Protein AF-A0A2Z6N213-F1 (afdb_monomer)

Organism: Trifolium subterraneum (NCBI:txid3900)

Secondary structure (DSSP, 8-state):
-------------EEEEEEEEEEEEEEEETTTTEEEEEEEEEEEEEEEETTEEEEEEEEEEEEE-

Sequence (65 aa):
MLQRMTRRSAAKRKRKTWNRRDCSTVMTDEEYATRFLVLVRMAATTTKMRGRGSCRVSVSEKGGS

pLDDT: mean 71.79, std 13.69, range [42.91, 88.25]

Mean predicted aligned error: 12.78 Å

Radius of gyration: 21.42 Å; Cα contacts (8 Å, |Δi|>4): 105; chains: 1; bounding box: 34×31×67 Å

Nearest PDB structures (foldseek):
  6bp6-assembly1_B  TM=5.329E-01  e=1.410E-01  Homo sapiens
  8s9i-assembly1_A  TM=5.159E-01  e=5.643E-01  Tequatrovirus
  8f2u-assembly1_J  TM=6.503E-01  e=1.852E+00  Homo sapiens
  8esd-assembly1_S  TM=4.698E-01  e=1.092E+00  Homo sapiens
  8p0w-assembly1_G  TM=5.234E-01  e=2.412E+00  Homo sapiens

Solvent-accessible surface area (backbone atoms only — not comparable to full-atom values): 4178 Å² total; per-residue (Å²): 136,82,84,79,79,74,77,77,74,80,70,85,69,57,71,46,76,80,46,78,50,81,47,77,46,80,45,72,42,80,93,74,75,42,70,33,47,42,38,40,38,39,39,38,35,37,39,55,48,94,98,49,75,49,78,47,78,46,79,48,76,49,84,43,125

Structure (mmCIF, N/CA/C/O backbone):
data_AF-A0A2Z6N213-F1
#
_entry.id   AF-A0A2Z6N213-F1
#
loop_
_atom_site.group_PDB
_atom_site.id
_atom_site.type_symbol
_atom_site.label_atom_id
_atom_site.label_alt_id
_atom_site.label_comp_id
_atom_site.label_asym_id
_atom_site.label_entity_id
_atom_site.label_seq_id
_atom_site.pdbx_PDB_ins_code
_atom_site.Cartn_x
_atom_site.Cartn_y
_atom_site.Cartn_z
_atom_site.occupancy
_atom_site.B_iso_or_equiv
_atom_site.auth_seq_id
_atom_site.auth_comp_id
_atom_site.auth_asym_id
_atom_site.auth_atom_id
_atom_site.pdbx_PDB_model_num
ATOM 1 N N . MET A 1 1 ? -5.472 -27.378 49.741 1.00 43.72 1 MET A N 1
ATOM 2 C CA . MET A 1 1 ? -5.572 -26.014 49.174 1.00 43.72 1 MET A CA 1
ATOM 3 C C . MET A 1 1 ? -5.335 -26.090 47.672 1.00 43.72 1 MET A C 1
ATOM 5 O O . MET A 1 1 ? -4.204 -26.289 47.259 1.00 43.72 1 MET A O 1
ATOM 9 N N . LEU A 1 2 ? -6.386 -26.001 46.854 1.00 43.16 2 LEU A N 1
ATOM 10 C CA . LEU A 1 2 ? -6.249 -25.954 45.394 1.00 43.16 2 LEU A CA 1
ATOM 11 C C . LEU A 1 2 ? -6.108 -24.489 44.971 1.00 43.16 2 LEU A C 1
ATOM 13 O O . LEU A 1 2 ? -7.018 -23.688 45.189 1.00 43.16 2 LEU A O 1
ATOM 17 N N . GLN A 1 3 ? -4.948 -24.133 44.415 1.00 47.91 3 GLN A N 1
ATOM 18 C CA . GLN A 1 3 ? -4.693 -22.799 43.880 1.00 47.91 3 GLN A CA 1
ATOM 19 C C . GLN A 1 3 ? -5.699 -22.506 42.765 1.00 47.91 3 GLN A C 1
ATOM 21 O O . GLN A 1 3 ? -5.734 -23.154 41.719 1.00 47.91 3 GLN A O 1
ATOM 26 N N . ARG A 1 4 ? -6.555 -21.520 43.021 1.00 54.62 4 ARG A N 1
ATOM 27 C CA . ARG A 1 4 ? -7.575 -21.035 42.097 1.00 54.62 4 ARG A CA 1
ATOM 28 C C . ARG A 1 4 ? -6.870 -20.363 40.917 1.00 54.62 4 ARG A C 1
ATOM 30 O O . ARG A 1 4 ? -6.499 -19.197 41.005 1.00 54.62 4 ARG A O 1
ATOM 37 N N . MET A 1 5 ? -6.678 -21.089 39.814 1.00 42.91 5 MET A N 1
ATOM 38 C CA . MET A 1 5 ? -6.246 -20.488 38.552 1.00 42.91 5 MET A CA 1
ATOM 39 C C . MET A 1 5 ? -7.304 -19.476 38.105 1.00 42.91 5 MET A C 1
ATOM 41 O O . MET A 1 5 ? -8.395 -19.834 37.657 1.00 42.91 5 MET A O 1
ATOM 45 N N . THR A 1 6 ? -6.997 -18.189 38.244 1.00 56.53 6 THR A N 1
ATOM 46 C CA . THR A 1 6 ? -7.825 -17.121 37.699 1.00 56.53 6 THR A CA 1
ATOM 47 C C . THR A 1 6 ? -7.714 -17.172 36.180 1.00 56.53 6 THR A C 1
ATOM 49 O O . THR A 1 6 ? -6.708 -16.791 35.581 1.00 56.53 6 THR A O 1
ATOM 52 N N . ARG A 1 7 ? -8.769 -17.682 35.532 1.00 52.44 7 ARG A N 1
ATOM 53 C CA . ARG A 1 7 ? -8.994 -17.518 34.092 1.00 52.44 7 ARG A CA 1
ATOM 54 C C . ARG A 1 7 ? -8.826 -16.033 33.766 1.00 52.44 7 ARG A C 1
ATOM 56 O O . ARG A 1 7 ? -9.687 -15.229 34.114 1.00 52.44 7 ARG A O 1
ATOM 63 N N . ARG A 1 8 ? -7.720 -15.655 33.116 1.00 55.03 8 ARG A N 1
ATOM 64 C CA . ARG A 1 8 ? -7.564 -14.316 32.537 1.00 55.03 8 ARG A CA 1
ATOM 65 C C . ARG A 1 8 ? -8.692 -14.145 31.527 1.00 55.03 8 ARG A C 1
ATOM 67 O O . ARG A 1 8 ? -8.648 -14.733 30.450 1.00 55.03 8 ARG A O 1
ATOM 74 N N . SER A 1 9 ? -9.721 -13.386 31.892 1.00 45.19 9 SER A N 1
ATOM 75 C CA . SER A 1 9 ? -10.810 -13.020 30.996 1.00 45.19 9 SER A CA 1
ATOM 76 C C . SER A 1 9 ? -10.207 -12.469 29.709 1.00 45.19 9 SER A C 1
ATOM 78 O O . SER A 1 9 ? -9.546 -11.428 29.727 1.00 45.19 9 SER A O 1
ATOM 80 N N . ALA A 1 10 ? -10.418 -13.162 28.591 1.00 57.56 10 ALA A N 1
ATOM 81 C CA . ALA A 1 10 ? -10.162 -12.612 27.272 1.00 57.56 10 ALA A CA 1
ATOM 82 C C . ALA A 1 10 ? -11.139 -11.446 27.081 1.00 57.56 10 ALA A C 1
ATOM 84 O O . ALA A 1 10 ? -12.265 -11.616 26.616 1.00 57.56 10 ALA A O 1
ATOM 85 N N . ALA A 1 11 ? -10.745 -10.260 27.550 1.00 60.00 11 ALA A N 1
ATOM 86 C CA . ALA A 1 11 ? -11.521 -9.043 27.402 1.00 60.00 11 ALA A CA 1
ATOM 87 C C . ALA A 1 11 ? -11.912 -8.908 25.927 1.00 60.00 11 ALA A C 1
ATOM 89 O O . ALA A 1 11 ? -11.045 -8.986 25.054 1.00 60.00 11 ALA A O 1
ATOM 90 N N . LYS A 1 12 ? -13.211 -8.732 25.648 1.00 54.00 12 LYS A N 1
ATOM 91 C CA . LYS A 1 12 ? -13.744 -8.524 24.295 1.00 54.00 12 LYS A CA 1
ATOM 92 C C . LYS A 1 12 ? -13.094 -7.270 23.687 1.00 54.00 12 LYS A C 1
ATOM 94 O O . LYS A 1 12 ? -13.598 -6.160 23.843 1.00 54.00 12 LYS A O 1
ATOM 99 N N . ARG A 1 13 ? -11.941 -7.427 23.027 1.00 56.31 13 ARG A N 1
ATOM 100 C CA . ARG A 1 13 ? -11.225 -6.361 22.314 1.00 56.31 13 ARG A CA 1
ATOM 101 C C . ARG A 1 13 ? -12.042 -6.012 21.074 1.00 56.31 13 ARG A C 1
ATOM 103 O O . ARG A 1 13 ? -11.981 -6.723 20.077 1.00 56.31 13 ARG A O 1
ATOM 110 N N . LYS A 1 14 ? -12.805 -4.917 21.121 1.00 62.12 14 LYS A N 1
ATOM 111 C CA . LYS A 1 14 ? -13.441 -4.362 19.920 1.00 62.12 14 LYS A CA 1
ATOM 112 C C . LYS A 1 14 ? -12.344 -3.730 19.055 1.00 62.12 14 LYS A C 1
ATOM 114 O O . LYS A 1 14 ? -11.927 -2.599 19.300 1.00 62.12 14 LYS A O 1
ATOM 119 N N . ARG A 1 15 ? -11.819 -4.502 18.099 1.00 64.19 15 ARG A N 1
ATOM 120 C CA . ARG A 1 15 ? -10.967 -3.996 17.016 1.00 64.19 15 ARG A CA 1
ATOM 121 C C . ARG A 1 15 ? -11.865 -3.277 16.025 1.00 64.19 15 ARG A C 1
ATOM 123 O O . ARG A 1 15 ? -12.818 -3.870 15.532 1.00 64.19 15 ARG A O 1
ATOM 130 N N . LYS A 1 16 ? -11.566 -2.014 15.743 1.00 70.12 16 LYS A N 1
ATOM 131 C CA . LYS A 1 16 ? -12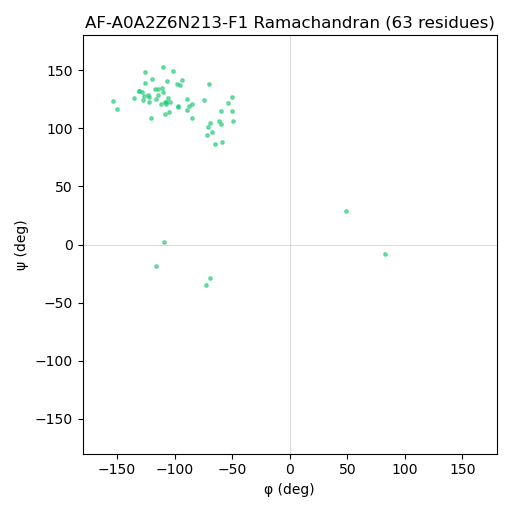.202 -1.293 14.645 1.00 70.12 16 LYS A CA 1
ATOM 132 C C . LYS A 1 16 ? -11.104 -0.807 13.705 1.00 70.12 16 LYS A C 1
ATOM 134 O O . LYS A 1 16 ? -10.121 -0.208 14.146 1.00 70.12 16 LYS A O 1
ATOM 139 N N . THR A 1 17 ? -11.244 -1.142 12.429 1.00 68.31 17 THR A N 1
ATOM 140 C CA . THR A 1 17 ? -10.383 -0.660 11.343 1.00 68.31 17 THR A CA 1
ATOM 141 C C . THR A 1 17 ? -11.014 0.626 10.829 1.00 68.31 17 THR A C 1
ATOM 143 O O . THR A 1 17 ? -12.208 0.630 10.543 1.00 68.31 17 THR A O 1
ATOM 146 N N . TRP A 1 18 ? -10.262 1.726 10.800 1.00 59.25 18 TRP A N 1
ATOM 147 C CA . TRP A 1 18 ? -10.832 3.056 10.519 1.00 59.25 18 TRP A CA 1
ATOM 148 C C . TRP A 1 18 ? -10.315 3.682 9.234 1.00 59.25 18 TRP A C 1
ATOM 150 O O . TRP A 1 18 ? -10.952 4.593 8.730 1.00 59.25 18 TRP A O 1
ATOM 160 N N . ASN A 1 19 ? -9.188 3.210 8.705 1.00 68.06 19 ASN A N 1
ATOM 161 C CA . ASN A 1 19 ? -8.643 3.740 7.466 1.00 68.06 19 ASN A CA 1
ATOM 162 C C . ASN A 1 19 ? -7.879 2.653 6.726 1.00 68.06 19 ASN A C 1
ATOM 164 O O . ASN A 1 19 ? -6.877 2.141 7.232 1.00 68.06 19 ASN A O 1
ATOM 168 N N . ARG A 1 20 ? -8.375 2.321 5.534 1.00 72.88 20 ARG A N 1
ATOM 169 C CA . ARG A 1 20 ? -7.648 1.566 4.521 1.00 72.88 20 ARG A CA 1
ATOM 170 C C . ARG A 1 20 ? -7.375 2.523 3.366 1.00 72.88 20 ARG A C 1
ATOM 172 O O . ARG A 1 20 ? -8.321 3.089 2.826 1.00 72.88 20 ARG A O 1
ATOM 179 N N . ARG A 1 21 ? -6.102 2.730 3.034 1.00 82.06 21 ARG A N 1
ATOM 180 C CA . ARG A 1 21 ? -5.686 3.474 1.841 1.00 82.06 21 ARG A CA 1
ATOM 181 C C . ARG A 1 21 ? -4.793 2.581 1.002 1.00 82.06 21 ARG A C 1
ATOM 183 O O . ARG A 1 21 ? -3.825 2.031 1.522 1.00 82.06 21 ARG A O 1
ATOM 190 N N . ASP A 1 22 ? -5.131 2.474 -0.271 1.00 87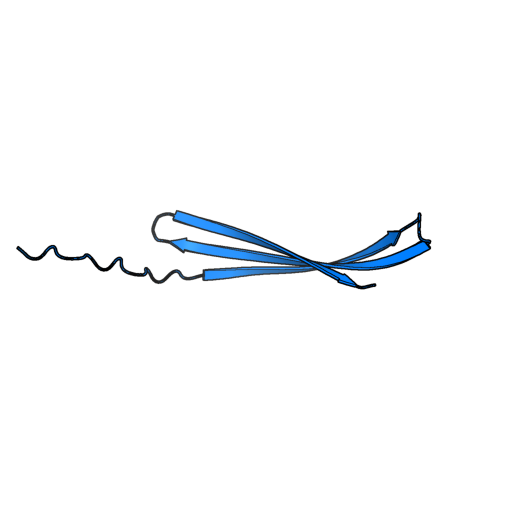.81 22 ASP A N 1
ATOM 191 C CA . ASP A 1 22 ? -4.306 1.816 -1.270 1.00 87.81 22 ASP A CA 1
ATOM 192 C C . ASP A 1 22 ? -3.690 2.932 -2.134 1.00 87.81 22 ASP A C 1
ATOM 194 O O . ASP A 1 22 ? -4.399 3.820 -2.608 1.00 87.81 22 ASP A O 1
ATOM 198 N N . CYS A 1 23 ? -2.365 2.933 -2.260 1.00 84.88 23 CYS A N 1
ATOM 199 C CA . CYS A 1 23 ? -1.586 3.888 -3.044 1.00 84.88 23 CYS A CA 1
ATOM 200 C C . CYS A 1 23 ? -0.817 3.127 -4.127 1.00 84.88 23 CYS A C 1
ATOM 202 O O . CYS A 1 23 ? -0.327 2.025 -3.879 1.00 84.88 23 CYS A O 1
ATOM 204 N N . SER A 1 24 ? -0.699 3.715 -5.314 1.00 88.06 24 SER A N 1
ATOM 205 C CA . SER A 1 24 ? 0.049 3.141 -6.431 1.00 88.06 24 SER A CA 1
ATOM 206 C C . SER A 1 24 ? 0.997 4.179 -7.013 1.00 88.06 24 SER A C 1
ATOM 208 O O . SER A 1 24 ? 0.556 5.288 -7.315 1.00 88.06 24 SER A O 1
ATOM 210 N N . THR A 1 25 ? 2.253 3.802 -7.220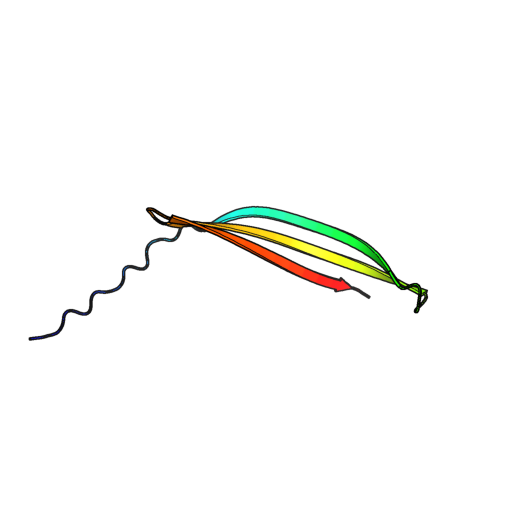 1.00 86.75 25 THR A N 1
ATOM 211 C CA . THR A 1 25 ? 3.264 4.656 -7.851 1.00 86.75 25 THR A CA 1
ATOM 212 C C . THR A 1 25 ? 3.968 3.863 -8.940 1.00 86.75 25 THR A C 1
ATOM 214 O O . THR A 1 25 ? 4.371 2.725 -8.712 1.00 86.7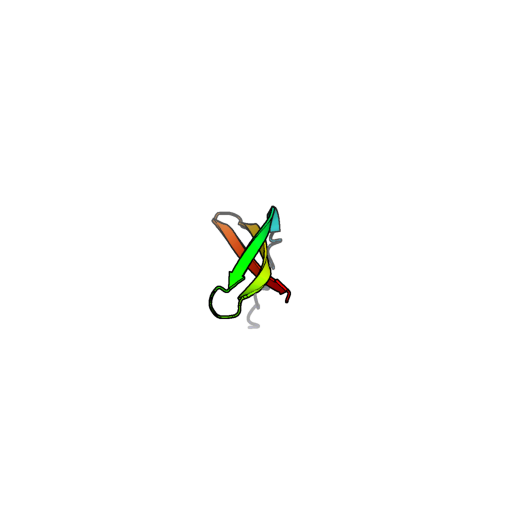5 25 THR A O 1
ATOM 217 N N . VAL A 1 26 ? 4.109 4.452 -10.127 1.00 86.06 26 VAL A N 1
ATOM 218 C CA . VAL A 1 26 ? 4.978 3.905 -11.175 1.00 86.06 26 VAL A CA 1
ATOM 219 C C . VAL A 1 26 ? 6.383 4.411 -10.897 1.00 86.06 26 VAL A C 1
ATOM 221 O O . VAL A 1 26 ? 6.594 5.621 -10.833 1.00 86.06 26 VAL A O 1
ATOM 224 N N . MET A 1 27 ? 7.320 3.492 -10.704 1.00 84.81 27 MET A N 1
ATOM 225 C CA . MET A 1 27 ? 8.734 3.807 -10.563 1.00 84.81 27 MET A CA 1
ATOM 226 C C . MET A 1 27 ? 9.466 3.385 -11.831 1.00 84.81 27 MET A C 1
ATOM 228 O O . MET A 1 27 ? 9.154 2.361 -12.440 1.00 84.81 27 MET A O 1
ATOM 232 N N . THR A 1 28 ? 10.411 4.216 -12.250 1.00 88.25 28 THR A N 1
ATOM 233 C CA . THR A 1 28 ? 11.309 3.937 -13.366 1.00 88.25 28 THR A CA 1
ATOM 234 C C . THR A 1 28 ? 12.683 3.659 -12.798 1.00 88.25 28 THR A C 1
ATOM 236 O O . THR A 1 28 ? 13.231 4.499 -12.086 1.00 88.25 28 THR A O 1
ATOM 239 N N . ASP A 1 29 ? 13.221 2.490 -13.107 1.00 86.62 29 ASP A N 1
ATOM 240 C CA . ASP A 1 29 ? 14.620 2.198 -12.862 1.00 86.62 29 ASP A CA 1
ATOM 241 C C . ASP A 1 29 ? 15.439 2.729 -14.042 1.00 86.62 29 ASP A C 1
ATOM 243 O O . ASP A 1 29 ? 15.340 2.209 -15.158 1.00 86.62 29 ASP A O 1
ATOM 247 N N . GLU A 1 30 ? 16.194 3.804 -13.818 1.00 83.62 30 GLU A N 1
ATOM 248 C CA . GLU A 1 30 ? 17.048 4.406 -14.848 1.00 83.62 30 GLU A CA 1
ATOM 249 C C . GLU A 1 30 ? 18.233 3.501 -15.212 1.00 83.62 30 GLU A C 1
ATOM 251 O O . GLU A 1 30 ? 18.674 3.520 -16.359 1.00 83.62 30 GLU A O 1
ATOM 256 N N . GLU A 1 31 ? 18.707 2.667 -14.278 1.00 85.50 31 GLU A N 1
ATOM 257 C CA . GLU A 1 31 ? 19.844 1.762 -14.483 1.00 85.50 31 GLU A CA 1
ATOM 258 C C . GLU A 1 31 ? 19.466 0.588 -15.398 1.00 85.50 31 GLU A C 1
ATOM 260 O O . GLU A 1 31 ? 20.259 0.164 -16.239 1.00 85.50 31 GLU A O 1
ATOM 265 N N . TYR A 1 32 ? 18.222 0.110 -15.297 1.00 79.69 32 TYR A N 1
ATOM 266 C CA . TYR A 1 32 ? 17.731 -1.047 -16.056 1.00 79.69 32 TYR A CA 1
ATOM 267 C C . TYR A 1 32 ? 16.726 -0.686 -17.160 1.00 79.69 32 TYR A C 1
ATOM 269 O O . TYR A 1 32 ? 16.200 -1.582 -17.819 1.00 79.69 32 TYR A O 1
ATOM 277 N N . ALA A 1 33 ? 16.428 0.603 -17.363 1.00 79.75 33 ALA A N 1
ATOM 278 C CA . ALA A 1 33 ? 15.387 1.099 -18.273 1.00 79.75 33 ALA A CA 1
ATOM 279 C C . ALA A 1 33 ? 14.022 0.394 -18.097 1.00 79.75 33 ALA A C 1
ATOM 281 O O . ALA A 1 33 ? 13.230 0.282 -19.038 1.00 79.75 33 ALA A O 1
ATOM 282 N N . THR A 1 34 ? 13.733 -0.089 -16.886 1.00 83.00 34 THR A N 1
ATOM 283 C CA . THR A 1 34 ? 12.500 -0.815 -16.567 1.00 83.00 34 THR A CA 1
ATOM 284 C C . THR A 1 34 ? 11.516 0.092 -15.844 1.00 83.00 34 THR A C 1
ATOM 286 O O . THR A 1 34 ? 11.881 1.032 -15.139 1.00 83.00 34 THR A O 1
ATOM 289 N N . ARG A 1 35 ? 10.224 -0.171 -16.040 1.00 85.50 35 ARG A N 1
ATOM 290 C CA . ARG A 1 35 ? 9.147 0.497 -15.308 1.00 85.50 35 ARG A CA 1
ATOM 291 C C . ARG A 1 35 ? 8.423 -0.553 -14.498 1.00 85.50 35 ARG A C 1
ATOM 293 O O . ARG A 1 35 ? 7.936 -1.5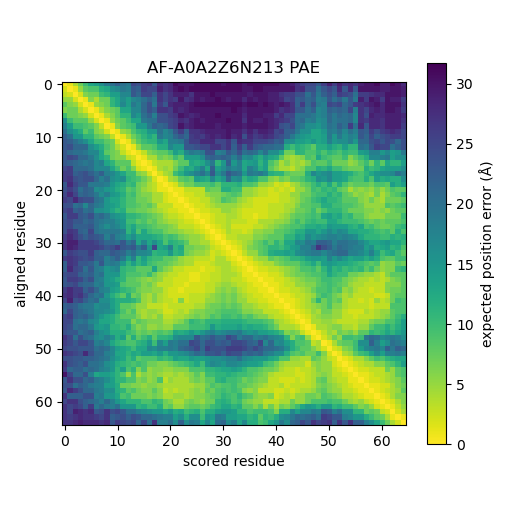11 -15.082 1.00 85.50 35 ARG A O 1
ATOM 300 N N . PHE A 1 36 ? 8.310 -0.342 -13.197 1.00 84.56 36 PHE A N 1
ATOM 301 C CA . PHE A 1 36 ? 7.583 -1.245 -12.316 1.00 84.56 36 PHE A CA 1
ATOM 302 C C . PHE A 1 36 ? 6.519 -0.485 -11.530 1.00 84.56 36 PHE A C 1
ATOM 304 O O . PHE A 1 36 ? 6.644 0.706 -11.223 1.00 84.56 36 PHE A O 1
ATOM 311 N N . LEU A 1 37 ? 5.422 -1.179 -11.236 1.00 86.12 37 LEU A N 1
ATOM 312 C CA . LEU A 1 37 ? 4.311 -0.625 -10.474 1.00 86.12 37 LEU A CA 1
ATOM 313 C C . LEU A 1 37 ? 4.456 -1.036 -9.011 1.00 86.12 37 LEU A C 1
ATOM 315 O O . LEU A 1 37 ? 4.384 -2.218 -8.671 1.00 86.12 37 LEU A O 1
ATOM 319 N N . VAL A 1 38 ? 4.581 -0.046 -8.134 1.00 86.00 38 VAL A N 1
ATOM 320 C CA . VAL A 1 38 ? 4.611 -0.253 -6.689 1.00 86.00 38 VAL A CA 1
ATOM 321 C C . VAL A 1 38 ? 3.217 -0.018 -6.124 1.00 86.00 38 VAL A C 1
ATOM 323 O O . VAL A 1 38 ? 2.668 1.082 -6.211 1.00 86.00 38 VAL A O 1
ATOM 326 N N . LEU A 1 39 ? 2.638 -1.061 -5.527 1.00 86.06 39 LEU A N 1
ATOM 327 C CA . LEU A 1 39 ? 1.357 -0.995 -4.826 1.00 86.06 39 LEU A CA 1
ATOM 328 C C . LEU A 1 39 ? 1.588 -1.026 -3.313 1.00 86.06 39 LEU A C 1
ATOM 330 O O . LEU A 1 39 ? 1.997 -2.049 -2.763 1.00 86.06 39 LEU A O 1
ATOM 334 N N . VAL A 1 40 ? 1.259 0.073 -2.633 1.00 86.50 40 VAL A N 1
ATOM 335 C CA . VAL A 1 40 ? 1.382 0.228 -1.179 1.00 86.50 40 VAL A CA 1
ATOM 336 C C . VAL A 1 40 ? -0.000 0.210 -0.536 1.00 86.50 40 VAL A C 1
ATOM 338 O O . VAL A 1 40 ? -0.849 1.055 -0.812 1.00 86.50 40 VAL A O 1
ATOM 341 N N . ARG A 1 41 ? -0.232 -0.738 0.372 1.00 86.88 41 ARG A N 1
ATOM 342 C CA . ARG A 1 41 ? -1.476 -0.857 1.142 1.00 86.88 41 ARG A CA 1
ATOM 343 C C . ARG A 1 41 ? -1.239 -0.458 2.585 1.00 86.88 41 ARG A C 1
ATOM 345 O O . ARG A 1 41 ? -0.419 -1.066 3.268 1.00 86.88 41 ARG A O 1
ATOM 352 N N . MET A 1 42 ? -1.992 0.522 3.070 1.00 84.81 42 MET A N 1
ATOM 353 C CA . MET A 1 42 ? -1.929 1.000 4.448 1.00 84.81 42 MET A CA 1
ATOM 354 C C . MET A 1 42 ? -3.236 0.700 5.175 1.00 84.81 42 MET A C 1
ATOM 356 O O . MET A 1 42 ? -4.321 1.060 4.715 1.00 84.81 42 MET A O 1
ATOM 360 N N . ALA A 1 43 ? -3.137 0.078 6.347 1.00 84.56 43 ALA A N 1
ATOM 361 C CA . ALA A 1 43 ? -4.271 -0.188 7.221 1.00 84.56 43 ALA A CA 1
ATOM 362 C C . ALA A 1 43 ? -3.996 0.327 8.636 1.00 84.56 43 ALA A C 1
ATOM 364 O O . ALA A 1 43 ? -3.029 -0.077 9.282 1.00 84.56 43 ALA A O 1
ATOM 365 N N . ALA A 1 44 ? -4.879 1.186 9.143 1.00 79.25 44 ALA A N 1
ATOM 366 C CA . ALA A 1 44 ? -4.856 1.649 10.525 1.00 79.25 44 ALA A CA 1
ATOM 367 C C . ALA A 1 44 ? -5.957 0.956 11.339 1.00 79.25 44 ALA A C 1
ATOM 369 O O . ALA A 1 44 ? -7.155 1.045 11.037 1.00 79.25 44 ALA A O 1
ATOM 370 N N . THR A 1 45 ? -5.547 0.277 12.408 1.00 82.06 45 THR A N 1
ATOM 371 C CA . THR A 1 45 ? -6.443 -0.413 13.339 1.00 82.06 45 THR A CA 1
ATOM 372 C C . THR A 1 45 ? -6.329 0.213 14.715 1.00 82.06 45 THR A C 1
ATOM 374 O O . THR A 1 45 ? -5.229 0.439 15.215 1.00 82.06 45 THR A O 1
ATOM 377 N N . THR A 1 46 ? -7.467 0.485 15.352 1.00 75.12 46 THR A N 1
ATOM 378 C CA . THR A 1 46 ? -7.476 0.884 16.758 1.00 75.12 46 THR A CA 1
ATOM 379 C C . THR A 1 46 ? -8.095 -0.214 17.602 1.00 75.12 46 THR A C 1
ATOM 381 O O . THR A 1 46 ? -9.137 -0.800 17.286 1.00 75.12 46 THR A O 1
ATOM 384 N N . THR A 1 47 ? -7.427 -0.506 18.707 1.00 72.56 47 THR A N 1
ATOM 385 C CA . THR A 1 47 ? -7.951 -1.346 19.775 1.00 72.56 47 THR A CA 1
ATOM 386 C C . THR A 1 47 ? -8.259 -0.452 20.957 1.00 72.56 47 THR A C 1
ATOM 388 O O . THR A 1 47 ? -7.345 0.088 21.580 1.00 72.56 47 THR A O 1
ATOM 391 N N . LYS A 1 48 ? -9.547 -0.300 21.275 1.00 61.16 48 LYS A N 1
ATOM 392 C CA . LYS A 1 48 ? -9.967 0.324 22.531 1.00 61.16 48 LYS A CA 1
ATOM 393 C C . LYS A 1 48 ? -10.048 -0.754 23.613 1.00 61.16 48 LYS A C 1
ATOM 395 O O . LYS A 1 48 ? -10.824 -1.701 23.486 1.00 61.16 48 LYS A O 1
ATOM 400 N N . MET A 1 49 ? -9.248 -0.610 24.667 1.00 61.12 49 MET A N 1
ATOM 401 C CA . MET A 1 49 ? -9.423 -1.310 25.943 1.00 61.12 49 MET A CA 1
ATOM 402 C C . MET A 1 49 ? -9.865 -0.276 26.988 1.00 61.12 49 MET A C 1
ATOM 404 O O . MET A 1 49 ? -9.559 0.908 26.839 1.00 61.12 49 MET A O 1
ATOM 408 N N . ARG A 1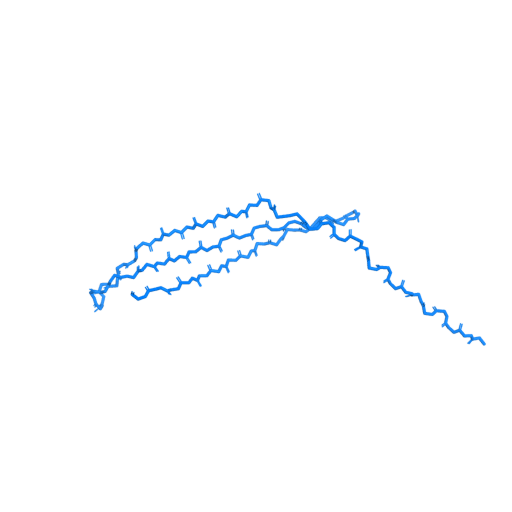 50 ? -10.605 -0.680 28.033 1.00 61.38 50 ARG A N 1
ATOM 409 C CA . ARG A 1 50 ? -10.944 0.242 29.137 1.00 61.38 50 ARG A CA 1
ATOM 410 C C . ARG A 1 50 ? -9.641 0.854 29.679 1.00 61.38 50 ARG A C 1
ATOM 412 O O . ARG A 1 50 ? -8.738 0.112 30.047 1.00 61.38 50 ARG A O 1
ATOM 419 N N . GLY A 1 51 ? -9.534 2.183 29.653 1.00 63.06 51 GLY A N 1
ATOM 420 C CA . GLY A 1 51 ? -8.394 2.935 30.193 1.00 63.06 51 GLY A CA 1
ATOM 421 C C . GLY A 1 51 ? -7.149 3.067 29.300 1.00 63.06 51 GLY A C 1
ATOM 422 O O . GLY A 1 51 ? -6.261 3.835 29.649 1.00 63.06 51 GLY A O 1
ATOM 423 N N . ARG A 1 52 ? -7.052 2.385 28.146 1.00 66.44 52 ARG A N 1
ATOM 424 C CA . ARG A 1 52 ? -5.936 2.580 27.195 1.00 66.44 52 ARG A CA 1
ATOM 425 C C . ARG A 1 52 ? -6.343 2.225 25.763 1.00 66.44 52 ARG A C 1
ATOM 427 O O . ARG A 1 52 ? -6.792 1.111 25.483 1.00 66.44 52 ARG A O 1
ATOM 434 N N . GLY A 1 53 ? -6.180 3.179 24.850 1.00 70.75 53 GLY A N 1
ATOM 435 C CA . GLY A 1 53 ? -6.294 2.964 23.408 1.00 70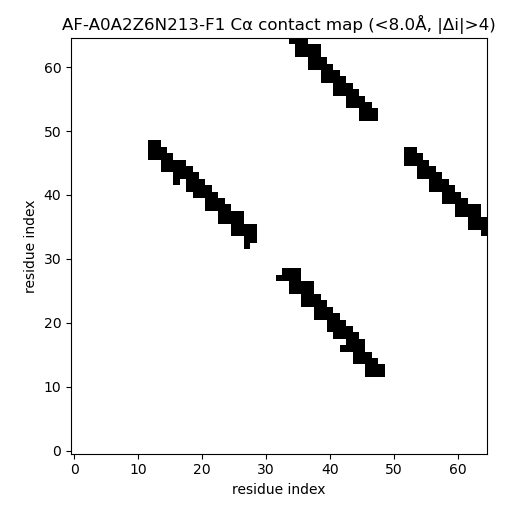.75 53 GLY A CA 1
ATOM 436 C C . GLY A 1 53 ? -4.924 2.676 22.800 1.00 70.75 53 GLY A C 1
ATOM 437 O O . GLY A 1 53 ? -3.934 3.273 23.206 1.00 70.75 53 GLY A O 1
ATOM 438 N N . SER A 1 54 ? -4.861 1.767 21.831 1.00 73.50 54 SER A N 1
ATOM 439 C CA . SER A 1 54 ? -3.668 1.548 21.006 1.00 73.50 54 SER A CA 1
ATOM 440 C C . SER A 1 54 ? -4.051 1.649 19.533 1.00 73.50 54 SER A C 1
ATOM 442 O O . SER A 1 54 ? -5.121 1.174 19.137 1.00 73.50 54 SER A O 1
ATOM 444 N N . CYS A 1 55 ? -3.194 2.300 18.747 1.00 77.94 55 CYS A N 1
ATOM 445 C CA . CYS A 1 55 ? -3.275 2.371 17.295 1.00 77.94 55 CYS A CA 1
ATOM 446 C C . CYS A 1 55 ? -2.127 1.546 16.708 1.00 77.94 55 CYS A C 1
ATOM 448 O O . CYS A 1 55 ? -0.983 1.695 17.133 1.00 77.94 55 CYS A O 1
ATOM 450 N N . ARG A 1 56 ? -2.431 0.680 15.743 1.00 79.94 56 ARG A N 1
ATOM 451 C CA . ARG A 1 56 ? -1.438 -0.051 14.956 1.00 79.94 56 ARG A CA 1
ATOM 452 C C . ARG A 1 56 ? -1.650 0.274 13.486 1.00 79.94 56 ARG A C 1
ATOM 454 O O . ARG A 1 56 ? -2.734 0.025 12.953 1.00 79.94 56 ARG A O 1
ATOM 461 N N . VAL A 1 57 ? -0.601 0.782 12.850 1.00 80.50 57 VAL A N 1
ATOM 462 C CA . VAL A 1 57 ? -0.517 0.963 11.398 1.00 80.50 57 VAL A CA 1
ATOM 463 C C . VAL A 1 57 ? 0.194 -0.252 10.808 1.00 80.50 57 VAL A C 1
ATOM 465 O O . VAL A 1 57 ? 1.131 -0.782 11.402 1.00 80.50 57 VAL A O 1
ATOM 468 N N . SER A 1 58 ? -0.301 -0.766 9.690 1.00 81.62 58 SER A N 1
ATOM 469 C CA . SER A 1 58 ? 0.319 -1.852 8.928 1.00 81.62 58 SER A CA 1
ATOM 470 C C . SER A 1 58 ? 0.468 -1.399 7.483 1.00 81.62 58 SER A C 1
ATOM 472 O O . SER A 1 58 ? -0.506 -0.924 6.899 1.00 81.62 58 SER A O 1
ATOM 474 N N . VAL A 1 59 ? 1.681 -1.517 6.946 1.00 81.50 59 VAL A N 1
ATOM 475 C CA . VAL A 1 59 ? 2.026 -1.189 5.559 1.00 81.50 59 VAL A CA 1
ATOM 476 C C . VAL A 1 59 ? 2.429 -2.487 4.870 1.00 81.50 59 VAL A C 1
ATOM 478 O O . VAL A 1 59 ? 3.151 -3.298 5.449 1.00 81.50 59 VAL A O 1
ATOM 481 N N . SER A 1 60 ? 1.914 -2.723 3.672 1.00 80.38 60 SER A N 1
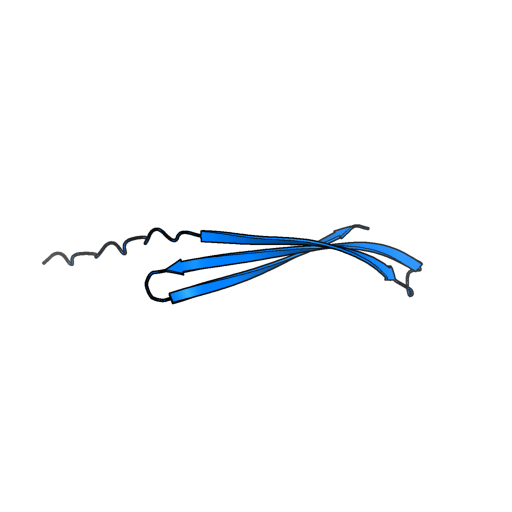ATOM 482 C CA . SER A 1 60 ? 2.276 -3.881 2.860 1.00 80.38 60 SER A CA 1
ATOM 483 C C . SER A 1 60 ? 2.511 -3.434 1.430 1.00 80.38 60 SER A C 1
ATOM 485 O O . SER A 1 60 ? 1.639 -2.807 0.830 1.00 80.38 60 SER A O 1
ATOM 487 N N . GLU A 1 61 ? 3.678 -3.768 0.903 1.00 79.50 61 GLU A N 1
ATOM 488 C CA . GLU A 1 61 ? 4.049 -3.535 -0.485 1.00 79.50 61 GLU A CA 1
ATOM 489 C C . GLU A 1 61 ? 3.835 -4.820 -1.288 1.00 79.50 61 GLU A C 1
ATOM 491 O O . GLU A 1 61 ? 4.134 -5.918 -0.811 1.00 79.50 61 GLU A O 1
ATOM 496 N N . LYS A 1 62 ? 3.289 -4.698 -2.499 1.00 72.31 62 LYS A N 1
ATOM 497 C CA . LYS A 1 62 ? 3.317 -5.771 -3.493 1.00 72.31 62 LYS A CA 1
ATOM 498 C C . LYS A 1 62 ? 4.032 -5.239 -4.731 1.00 72.31 62 LYS A C 1
ATOM 500 O O . LYS A 1 62 ? 3.465 -4.401 -5.429 1.00 72.31 62 LYS A O 1
ATOM 505 N N . GLY A 1 63 ? 5.244 -5.727 -4.987 1.00 63.41 63 GLY A N 1
ATOM 506 C CA . GLY A 1 63 ? 5.948 -5.478 -6.243 1.00 63.41 63 GLY A CA 1
ATOM 507 C C . GLY A 1 63 ? 5.281 -6.225 -7.400 1.00 63.41 63 GLY A C 1
ATOM 508 O O . GLY A 1 63 ? 4.844 -7.369 -7.232 1.00 63.41 63 GLY A O 1
ATOM 509 N N . GLY A 1 64 ? 5.165 -5.564 -8.550 1.00 62.97 64 GLY A N 1
ATOM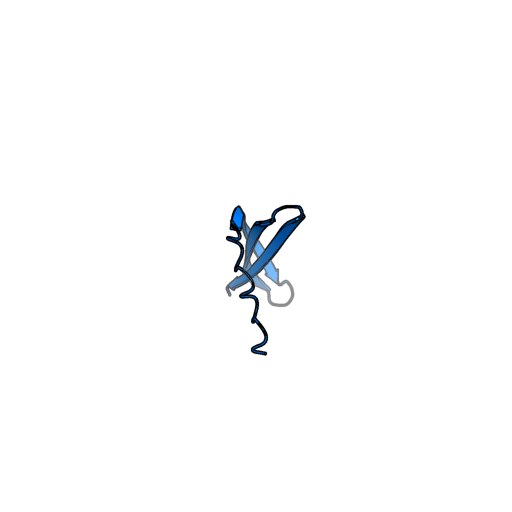 510 C CA . GLY A 1 64 ? 4.802 -6.163 -9.833 1.00 62.97 64 GLY A CA 1
ATOM 511 C C . GLY A 1 64 ? 5.827 -5.759 -10.890 1.00 62.97 64 GLY A C 1
ATOM 512 O O . GLY A 1 64 ? 6.171 -4.579 -10.964 1.00 62.97 64 GLY A O 1
ATOM 513 N N . SER A 1 65 ? 6.321 -6.753 -11.631 1.00 48.00 65 SER A N 1
ATOM 514 C CA . SER A 1 65 ? 7.285 -6.618 -12.732 1.00 48.00 65 SER A CA 1
ATOM 515 C C . SER A 1 65 ? 6.660 -6.009 -13.978 1.00 48.00 65 SER A C 1
ATOM 517 O O . SER A 1 65 ? 5.486 -6.348 -14.260 1.00 48.00 65 SER A O 1
#

Foldseek 3Di:
DDPPPPPPPPPPFPKDWDDKDKDKDWDADPVVRDIWIKIKIKTWIWTDDVPDIDIDIDIDIDIDD